Protein AF-A0A965WH35-F1 (afdb_monomer_lite)

Structure (mmCIF, N/CA/C/O backbone):
data_AF-A0A965WH35-F1
#
_entry.id   AF-A0A965WH35-F1
#
loop_
_atom_site.group_PDB
_atom_site.id
_atom_site.type_symbol
_atom_site.label_atom_id
_atom_site.label_alt_id
_atom_site.label_comp_id
_atom_site.label_asym_id
_atom_site.label_entity_id
_atom_site.label_seq_id
_atom_site.pdbx_PDB_ins_code
_atom_site.Cartn_x
_atom_site.Cartn_y
_atom_site.Cartn_z
_atom_site.occupancy
_atom_site.B_iso_or_equiv
_atom_site.auth_seq_id
_atom_site.auth_comp_id
_atom_site.auth_asym_id
_atom_site.auth_atom_id
_atom_site.pdbx_PDB_model_num
ATOM 1 N N . MET A 1 1 ? 11.976 -42.653 -3.438 1.00 41.72 1 MET A N 1
ATOM 2 C CA . MET A 1 1 ? 12.288 -41.207 -3.408 1.00 41.72 1 MET A CA 1
ATOM 3 C C . MET A 1 1 ? 10.980 -40.445 -3.317 1.00 41.72 1 MET A C 1
ATOM 5 O O . MET A 1 1 ? 10.197 -40.504 -4.253 1.00 41.72 1 MET A O 1
ATOM 9 N N . ILE A 1 2 ? 10.704 -39.815 -2.178 1.00 55.94 2 ILE A N 1
ATOM 10 C CA . ILE A 1 2 ? 9.526 -38.957 -1.994 1.00 55.94 2 ILE A CA 1
ATOM 11 C C . ILE A 1 2 ? 9.831 -37.636 -2.702 1.00 55.94 2 ILE A C 1
ATOM 13 O O . ILE A 1 2 ? 10.658 -36.859 -2.234 1.00 55.94 2 ILE A O 1
ATOM 17 N N . ILE A 1 3 ? 9.233 -37.419 -3.873 1.00 58.25 3 ILE A N 1
ATOM 18 C CA . ILE A 1 3 ? 9.328 -36.143 -4.586 1.00 58.25 3 ILE A CA 1
ATOM 19 C C . ILE A 1 3 ? 8.233 -35.250 -4.006 1.00 58.25 3 ILE A C 1
ATOM 21 O O . ILE A 1 3 ? 7.053 -35.419 -4.302 1.00 58.25 3 ILE A O 1
ATOM 25 N N . CYS A 1 4 ? 8.634 -34.338 -3.123 1.00 49.91 4 CYS A N 1
ATOM 26 C CA . CYS A 1 4 ? 7.770 -33.316 -2.548 1.00 49.91 4 CYS A CA 1
ATOM 27 C C . CYS A 1 4 ? 7.358 -32.352 -3.670 1.00 49.91 4 CYS A C 1
ATOM 29 O O . CYS A 1 4 ? 8.155 -31.530 -4.124 1.00 49.91 4 CYS A O 1
ATOM 31 N N . THR A 1 5 ? 6.145 -32.513 -4.196 1.00 59.62 5 THR A N 1
ATOM 32 C CA . THR A 1 5 ? 5.624 -31.653 -5.259 1.00 59.62 5 THR A CA 1
ATOM 33 C C . THR A 1 5 ? 5.245 -30.306 -4.651 1.00 59.62 5 THR A C 1
ATOM 35 O O . THR A 1 5 ? 4.251 -30.186 -3.938 1.00 59.62 5 THR A O 1
ATOM 38 N N . VAL A 1 6 ? 6.052 -29.280 -4.914 1.00 62.12 6 VAL A N 1
ATOM 39 C CA . VAL A 1 6 ? 5.691 -27.891 -4.625 1.00 62.12 6 VAL A CA 1
ATOM 40 C C . VAL A 1 6 ? 4.560 -27.514 -5.580 1.00 62.12 6 VAL A C 1
ATOM 42 O O . VAL A 1 6 ? 4.773 -27.399 -6.786 1.00 62.12 6 VAL A O 1
ATOM 45 N N . PHE A 1 7 ? 3.345 -27.337 -5.061 1.00 54.28 7 PHE A N 1
ATOM 46 C CA . PHE A 1 7 ? 2.259 -26.720 -5.820 1.00 54.28 7 PHE A CA 1
ATOM 47 C C . PHE A 1 7 ? 2.582 -25.236 -6.006 1.00 54.28 7 PHE A C 1
ATOM 49 O O . PHE A 1 7 ? 2.220 -24.398 -5.183 1.00 54.28 7 PHE A O 1
ATOM 56 N N . ILE A 1 8 ? 3.270 -24.907 -7.098 1.00 53.75 8 ILE A N 1
ATOM 57 C CA . ILE A 1 8 ? 3.347 -23.535 -7.594 1.00 53.75 8 ILE A CA 1
ATOM 58 C C . ILE A 1 8 ? 1.925 -23.190 -8.042 1.00 53.75 8 ILE A C 1
ATOM 60 O O . ILE A 1 8 ? 1.463 -23.650 -9.085 1.00 53.75 8 ILE A O 1
ATOM 64 N N . LYS A 1 9 ? 1.188 -22.442 -7.214 1.00 46.12 9 LYS A N 1
ATOM 65 C CA . LYS A 1 9 ? -0.073 -21.828 -7.639 1.00 46.12 9 LYS A CA 1
ATOM 66 C C . LYS A 1 9 ? 0.282 -20.955 -8.848 1.00 46.12 9 LYS A C 1
ATOM 68 O O . LYS A 1 9 ? 1.137 -20.082 -8.685 1.00 46.12 9 LYS A O 1
ATOM 73 N N . PRO A 1 10 ? -0.294 -21.177 -10.043 1.00 47.16 10 PRO A N 1
ATOM 74 C CA . PRO A 1 10 ? -0.116 -20.216 -11.114 1.00 47.16 10 PRO A CA 1
ATOM 75 C C . PRO A 1 10 ? -0.671 -18.899 -10.579 1.00 47.16 10 PRO A C 1
ATOM 77 O O . PRO A 1 10 ? -1.847 -18.827 -10.216 1.00 47.16 10 PRO A O 1
ATOM 80 N N . VAL A 1 11 ? 0.190 -17.888 -10.445 1.00 54.66 11 VAL A N 1
ATOM 81 C CA . VAL A 1 11 ? -0.288 -16.519 -10.279 1.00 54.66 11 VAL A CA 1
ATOM 82 C C . VAL A 1 11 ? -1.154 -16.279 -11.513 1.00 54.66 11 VAL A C 1
ATOM 84 O O . VAL A 1 11 ? -0.691 -16.465 -12.642 1.00 54.66 11 VAL A O 1
ATOM 87 N N . GLY A 1 12 ? -2.459 -16.092 -11.304 1.00 48.28 12 GLY A N 1
ATOM 88 C CA . GLY A 1 12 ? -3.405 -15.921 -12.402 1.00 48.28 12 GLY A CA 1
ATOM 89 C C . GLY A 1 12 ? -2.868 -14.847 -13.340 1.00 48.28 12 GLY A C 1
ATOM 90 O O . GLY A 1 12 ? -2.295 -13.868 -12.874 1.00 48.28 12 GLY A O 1
ATOM 91 N N . ALA A 1 13 ? -2.978 -15.071 -14.648 1.00 40.72 13 ALA A N 1
ATOM 92 C CA . ALA A 1 13 ? -2.491 -14.150 -15.665 1.00 40.72 13 ALA A CA 1
ATOM 93 C C . ALA A 1 13 ? -2.861 -12.701 -15.300 1.00 40.72 13 ALA A C 1
ATOM 95 O O . ALA A 1 13 ? -4.042 -12.351 -15.285 1.00 40.72 13 ALA A O 1
ATOM 96 N N . GLN A 1 14 ? -1.855 -11.882 -14.975 1.00 53.62 14 GLN A N 1
ATOM 97 C CA . GLN A 1 14 ? -2.044 -10.485 -14.606 1.00 53.62 14 GLN A CA 1
ATOM 98 C C . GLN A 1 14 ? -2.485 -9.717 -15.857 1.00 53.62 14 GLN A C 1
ATOM 100 O O . GLN A 1 14 ? -1.675 -9.199 -16.625 1.00 53.62 14 GLN A O 1
ATOM 105 N N . THR A 1 15 ? -3.790 -9.679 -16.112 1.00 57.03 15 THR A N 1
ATOM 106 C CA . THR A 1 15 ? -4.377 -8.701 -17.031 1.00 57.03 15 THR A CA 1
ATOM 107 C C . THR A 1 15 ? -3.974 -7.308 -16.558 1.00 57.03 15 THR A C 1
ATOM 109 O O . THR A 1 15 ? -3.902 -7.097 -15.351 1.00 57.03 15 THR A O 1
ATOM 112 N N . HIS A 1 16 ? -3.718 -6.363 -17.466 1.00 63.06 16 HIS A N 1
ATOM 113 C CA . HIS A 1 16 ? -3.346 -4.987 -17.120 1.00 63.06 16 HIS A CA 1
ATOM 114 C C . HIS A 1 16 ? -4.416 -4.339 -16.216 1.00 63.06 16 HIS A C 1
ATOM 116 O O . HIS A 1 16 ? -5.402 -3.786 -16.706 1.00 63.06 16 HIS A O 1
ATOM 122 N N . GLN A 1 17 ? -4.240 -4.442 -14.896 1.00 73.75 17 GLN A N 1
ATOM 123 C CA . GLN A 1 17 ? -5.151 -3.865 -13.920 1.00 73.75 17 GLN A CA 1
ATOM 124 C C . GLN A 1 17 ? -4.867 -2.373 -13.797 1.00 73.75 17 GLN A C 1
ATOM 126 O O . GLN A 1 17 ? -3.725 -1.930 -13.697 1.00 73.75 17 GLN A O 1
ATOM 131 N N . THR A 1 18 ? -5.930 -1.584 -13.811 1.00 87.06 18 THR A N 1
ATOM 132 C CA . THR A 1 18 ? -5.860 -0.170 -13.450 1.00 87.06 18 THR A CA 1
ATOM 133 C C . THR A 1 18 ? -5.677 -0.035 -11.938 1.00 87.06 18 THR A C 1
ATOM 135 O O . THR A 1 18 ? -6.120 -0.892 -11.172 1.00 87.06 18 THR A O 1
ATOM 138 N N . PHE A 1 19 ? -5.101 1.077 -11.477 1.00 89.88 19 PHE A N 1
ATOM 139 C CA . PHE A 1 19 ? -4.954 1.333 -10.038 1.00 89.88 19 PHE A CA 1
ATOM 140 C C . PHE A 1 19 ? -6.290 1.295 -9.277 1.00 89.88 19 PHE A C 1
ATOM 142 O O . PHE A 1 19 ? -6.331 0.839 -8.139 1.00 89.88 19 PHE A O 1
ATOM 149 N N . LEU A 1 20 ? -7.398 1.690 -9.917 1.00 91.31 20 LEU A N 1
ATOM 150 C CA . LEU A 1 20 ? -8.739 1.579 -9.331 1.00 91.31 20 LEU A CA 1
ATOM 151 C C . LEU A 1 20 ? -9.153 0.122 -9.083 1.00 91.31 20 LE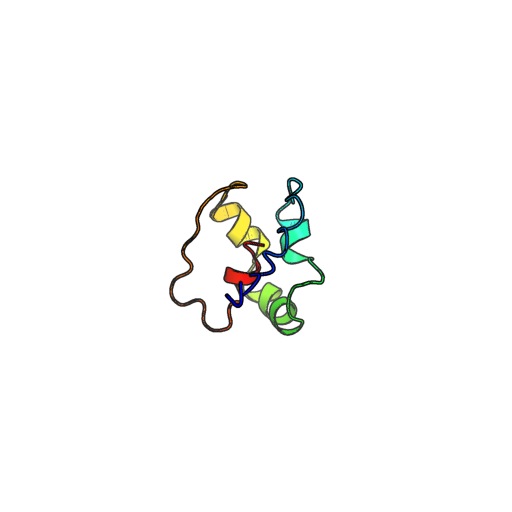U A C 1
ATOM 153 O O . LEU A 1 20 ? -9.719 -0.182 -8.038 1.00 91.31 20 LEU A O 1
ATOM 157 N N . GLN A 1 21 ? -8.839 -0.784 -10.010 1.00 91.00 21 GLN A N 1
ATOM 158 C CA . GLN A 1 21 ? -9.151 -2.207 -9.857 1.00 91.00 21 GLN A CA 1
ATOM 159 C C . GLN A 1 21 ? -8.340 -2.849 -8.727 1.00 91.00 21 GLN A C 1
ATOM 161 O O . GLN A 1 21 ? -8.870 -3.685 -8.000 1.00 91.00 21 GLN A O 1
ATOM 166 N N . ILE A 1 22 ? -7.090 -2.418 -8.539 1.00 88.75 22 ILE A N 1
ATOM 167 C CA . ILE A 1 22 ? -6.218 -2.905 -7.463 1.00 88.75 22 ILE A CA 1
ATOM 168 C C . ILE A 1 22 ? -6.764 -2.483 -6.092 1.00 88.75 22 ILE A C 1
ATOM 170 O O . ILE A 1 22 ? -6.966 -3.326 -5.216 1.00 88.75 22 ILE A O 1
ATOM 174 N N . ILE A 1 23 ? -7.075 -1.195 -5.899 1.00 91.50 23 ILE A N 1
ATOM 175 C CA . ILE A 1 23 ? -7.549 -0.703 -4.592 1.00 91.50 23 ILE A CA 1
ATOM 176 C C . ILE A 1 23 ? -8.953 -1.212 -4.238 1.00 91.50 23 ILE A C 1
ATOM 178 O O . ILE A 1 23 ? -9.268 -1.326 -3.055 1.00 91.50 23 ILE A O 1
ATOM 182 N N . GLN A 1 24 ? -9.778 -1.537 -5.240 1.00 92.19 24 GLN A N 1
ATOM 183 C CA . GLN A 1 24 ? -11.121 -2.107 -5.072 1.00 92.19 24 GLN A CA 1
ATOM 184 C C . GLN A 1 24 ? -11.131 -3.643 -5.075 1.00 92.19 24 GLN A C 1
ATOM 186 O O . GLN A 1 24 ? -12.204 -4.247 -5.044 1.00 92.19 24 GLN A O 1
ATOM 191 N N . SER A 1 25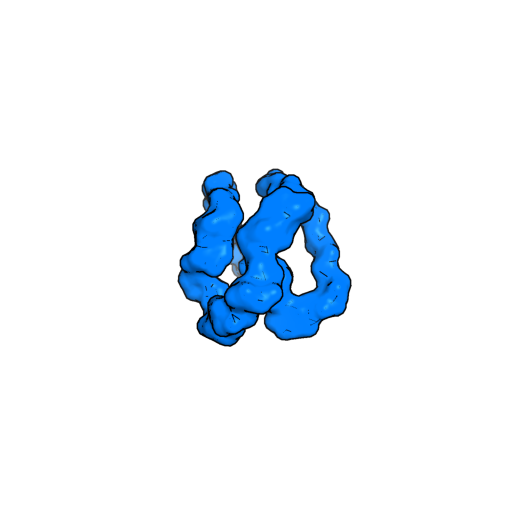 ? -9.962 -4.288 -5.124 1.00 89.31 25 SER A N 1
ATOM 192 C CA . SER A 1 25 ? -9.870 -5.744 -5.179 1.00 89.31 25 SER A CA 1
ATOM 193 C C . SER A 1 25 ? -10.537 -6.390 -3.958 1.00 89.31 25 SER A C 1
ATOM 195 O O . SER A 1 25 ? -10.221 -6.022 -2.822 1.00 89.31 25 SER A O 1
ATOM 197 N N . PRO A 1 26 ? -11.396 -7.410 -4.152 1.00 88.12 26 PRO A N 1
ATOM 198 C CA . PRO A 1 26 ? -12.022 -8.135 -3.047 1.00 88.12 26 PRO A CA 1
ATOM 199 C C . PRO A 1 26 ? -11.016 -8.957 -2.226 1.00 88.12 26 PRO A C 1
ATOM 201 O O . PRO A 1 26 ? -11.370 -9.481 -1.176 1.00 88.12 26 PRO A O 1
ATOM 204 N N . MET A 1 27 ? -9.770 -9.087 -2.696 1.00 85.56 27 MET A N 1
ATOM 205 C CA . MET A 1 27 ? -8.691 -9.750 -1.959 1.00 85.56 27 MET A CA 1
ATOM 206 C C . MET A 1 27 ? -8.063 -8.855 -0.880 1.00 85.56 27 MET A C 1
ATOM 208 O O . MET A 1 27 ? -7.291 -9.353 -0.062 1.00 85.56 27 MET A O 1
ATOM 212 N N . ARG A 1 28 ? -8.367 -7.547 -0.862 1.00 88.25 28 ARG A N 1
ATOM 213 C CA . ARG A 1 28 ? -7.878 -6.634 0.179 1.00 88.25 28 ARG A CA 1
ATOM 214 C C . ARG A 1 28 ? -8.628 -6.829 1.492 1.00 88.25 28 ARG A C 1
ATOM 216 O O . ARG A 1 28 ? -9.810 -7.165 1.519 1.00 88.25 28 ARG A O 1
ATOM 223 N N . LEU A 1 29 ? -7.928 -6.585 2.598 1.00 89.19 29 LEU A N 1
ATOM 224 C CA . LEU A 1 29 ? -8.493 -6.729 3.935 1.00 89.19 29 LEU A CA 1
ATOM 225 C C . LEU A 1 29 ? -9.492 -5.602 4.223 1.00 89.19 29 LEU A C 1
ATOM 227 O O . LEU A 1 29 ? -9.247 -4.446 3.885 1.00 89.19 29 LEU A O 1
ATOM 231 N N . GLU A 1 30 ? -10.578 -5.908 4.941 1.00 90.56 30 GLU A N 1
ATOM 232 C CA . GLU A 1 30 ? -11.604 -4.914 5.309 1.00 90.56 30 GLU A CA 1
ATOM 233 C C . GLU A 1 30 ? -11.006 -3.693 6.039 1.00 90.56 30 GLU A C 1
ATOM 235 O O . GLU A 1 30 ? -11.399 -2.546 5.820 1.00 90.56 30 GLU A O 1
ATOM 240 N N . GLN A 1 31 ? -10.014 -3.934 6.902 1.00 90.00 31 GLN A N 1
ATOM 241 C CA . GLN A 1 31 ? -9.304 -2.883 7.633 1.00 90.00 31 GLN A CA 1
ATOM 242 C C . GLN A 1 31 ? -8.549 -1.913 6.718 1.00 90.00 31 GLN A C 1
ATOM 244 O O . GLN A 1 31 ? -8.410 -0.741 7.066 1.00 90.00 31 GLN A O 1
ATOM 249 N N . ASP A 1 32 ? -8.087 -2.374 5.554 1.00 91.06 32 ASP A N 1
ATOM 250 C CA . ASP A 1 32 ? -7.318 -1.540 4.643 1.00 91.06 32 ASP A CA 1
ATOM 251 C C . ASP A 1 32 ? -8.231 -0.460 4.038 1.00 91.06 32 ASP A C 1
ATOM 253 O O . ASP A 1 32 ? -7.876 0.718 4.045 1.00 91.06 32 ASP A O 1
ATOM 257 N N . PHE A 1 33 ? -9.473 -0.807 3.676 1.00 91.81 33 PHE A N 1
ATOM 258 C CA . PHE A 1 33 ? -10.461 0.163 3.183 1.00 91.81 33 PHE A CA 1
ATOM 259 C C . PHE A 1 33 ? -10.739 1.302 4.177 1.00 91.81 33 PHE A C 1
ATOM 261 O O . PHE A 1 33 ? -10.920 2.453 3.778 1.00 91.81 33 PHE A O 1
ATOM 268 N N . LYS A 1 34 ? -10.714 1.020 5.488 1.00 93.12 34 LYS A N 1
ATOM 269 C CA . LYS A 1 34 ? -10.905 2.044 6.536 1.00 93.12 34 LYS A CA 1
ATOM 270 C C . LYS A 1 34 ? -9.772 3.077 6.531 1.00 93.12 34 LYS A C 1
ATOM 272 O O . LYS A 1 34 ? -9.992 4.244 6.860 1.00 93.12 34 LYS A O 1
ATOM 277 N N . LEU A 1 35 ? -8.568 2.667 6.133 1.00 92.69 35 LEU A N 1
ATOM 278 C CA . LEU A 1 35 ? -7.373 3.510 6.098 1.00 92.69 35 LEU A CA 1
ATOM 279 C C . LEU A 1 35 ? -7.227 4.293 4.786 1.00 92.69 35 LEU A C 1
ATOM 281 O O . LEU A 1 35 ? -6.541 5.318 4.782 1.00 92.69 35 LEU A O 1
ATOM 285 N N . ASP A 1 36 ? -7.890 3.870 3.707 1.00 93.94 36 ASP A N 1
ATOM 286 C CA . ASP A 1 36 ? -7.775 4.477 2.372 1.00 93.94 36 ASP A CA 1
ATOM 287 C C . ASP A 1 36 ? -8.129 5.970 2.368 1.00 93.94 36 ASP A C 1
ATOM 289 O O . ASP A 1 36 ? -7.462 6.772 1.713 1.00 93.94 36 ASP A O 1
ATOM 293 N N . SER A 1 37 ? -9.118 6.372 3.175 1.00 94.31 37 SER A N 1
ATOM 294 C CA . SER A 1 37 ? -9.524 7.778 3.312 1.00 94.31 37 SER A CA 1
ATOM 295 C C . SER A 1 37 ? -8.368 8.695 3.733 1.00 94.31 37 SER A C 1
ATOM 297 O O . SER A 1 37 ? -8.279 9.824 3.241 1.00 94.31 37 SER A O 1
ATOM 299 N N . LYS A 1 38 ? -7.471 8.193 4.594 1.00 94.50 38 LYS A N 1
ATOM 300 C CA . LYS A 1 38 ? -6.299 8.900 5.124 1.00 94.50 38 LYS A CA 1
ATOM 301 C C . LYS A 1 38 ? -5.042 8.655 4.290 1.00 94.50 38 LYS A C 1
ATOM 303 O O . LYS A 1 38 ? -4.233 9.565 4.153 1.00 94.50 38 LYS A O 1
ATOM 308 N N . ARG A 1 39 ? -4.854 7.432 3.788 1.00 92.50 39 ARG A N 1
ATOM 309 C CA . ARG A 1 39 ? -3.613 6.989 3.128 1.00 92.50 39 ARG A CA 1
ATOM 310 C C . ARG A 1 39 ? -3.602 7.172 1.614 1.00 92.50 39 ARG A C 1
ATOM 312 O O . ARG A 1 39 ? -2.523 7.108 1.042 1.00 92.50 39 ARG A O 1
ATOM 319 N N . LYS A 1 40 ? -4.758 7.447 0.996 1.00 94.56 40 LYS A N 1
ATOM 320 C CA . LYS A 1 40 ? -4.872 7.870 -0.410 1.00 94.56 40 LYS A CA 1
ATOM 321 C C . LYS A 1 40 ? -4.144 6.918 -1.379 1.00 94.56 40 LYS A C 1
ATOM 323 O O . LYS A 1 40 ? -3.197 7.318 -2.057 1.00 94.56 40 LYS A O 1
ATOM 328 N N . PRO A 1 41 ? -4.528 5.626 -1.412 1.00 93.19 41 PRO A N 1
ATOM 329 C CA . PRO A 1 41 ? -3.780 4.608 -2.147 1.00 93.19 41 PRO A CA 1
ATOM 330 C C . PRO A 1 41 ? -3.810 4.826 -3.662 1.00 93.19 41 PRO A C 1
ATOM 332 O O . PRO A 1 41 ? -2.848 4.476 -4.336 1.00 93.19 41 PRO A O 1
ATOM 335 N N . LEU A 1 42 ? -4.873 5.423 -4.211 1.00 93.38 42 LEU A N 1
ATOM 336 C CA . LEU A 1 42 ? -4.942 5.720 -5.641 1.00 93.38 42 LEU A CA 1
ATOM 337 C C . LEU A 1 42 ? -3.874 6.741 -6.034 1.00 93.38 42 LEU A C 1
ATOM 339 O O . LEU A 1 42 ? -3.124 6.528 -6.981 1.00 93.38 42 LEU A O 1
ATOM 343 N N . GLU A 1 43 ? -3.796 7.828 -5.278 1.00 94.94 43 GLU A N 1
ATOM 344 C CA . GLU A 1 43 ? -2.840 8.908 -5.473 1.00 94.94 43 GLU A CA 1
ATOM 345 C C . GLU A 1 43 ? -1.410 8.411 -5.239 1.00 94.94 43 GLU A C 1
ATOM 347 O O . GLU A 1 43 ? -0.508 8.734 -6.009 1.00 94.94 43 GLU A O 1
ATOM 352 N N . MET A 1 44 ? -1.210 7.558 -4.230 1.00 92.62 44 MET A N 1
ATOM 353 C CA . MET A 1 44 ? 0.067 6.888 -3.983 1.00 92.62 44 MET A CA 1
ATOM 354 C C . MET A 1 44 ? 0.498 6.029 -5.180 1.00 92.62 44 MET A C 1
ATOM 356 O O . MET A 1 44 ? 1.629 6.156 -5.646 1.00 92.62 44 MET A O 1
ATOM 360 N N . LEU A 1 45 ? -0.384 5.171 -5.702 1.00 91.38 45 LEU A N 1
ATOM 361 C CA . LEU A 1 45 ? -0.076 4.311 -6.850 1.00 91.38 45 LEU A CA 1
ATOM 362 C C . LEU A 1 45 ? 0.197 5.131 -8.115 1.00 91.38 45 LEU A C 1
ATOM 364 O O . LEU A 1 45 ? 1.132 4.826 -8.853 1.00 91.38 45 LEU A O 1
ATOM 368 N N . GLN A 1 46 ? -0.565 6.205 -8.335 1.00 91.69 46 GLN A N 1
ATOM 369 C CA . GLN A 1 46 ? -0.329 7.146 -9.431 1.00 91.69 46 GLN A CA 1
ATOM 370 C C . GLN A 1 46 ? 1.018 7.856 -9.308 1.00 91.69 46 GLN A C 1
ATOM 372 O O . GLN A 1 46 ? 1.700 8.032 -10.313 1.00 91.69 46 GLN A O 1
ATOM 377 N N . PHE A 1 47 ? 1.408 8.239 -8.092 1.00 93.25 47 PHE A N 1
ATOM 378 C CA . PHE A 1 47 ? 2.695 8.870 -7.831 1.00 93.25 47 PHE A CA 1
ATOM 379 C C . PHE A 1 47 ? 3.864 7.906 -8.066 1.00 93.25 47 PHE A C 1
ATOM 381 O O . PHE A 1 47 ? 4.841 8.279 -8.710 1.00 93.25 47 PHE A O 1
ATOM 388 N N . ILE A 1 48 ? 3.765 6.666 -7.573 1.00 90.81 48 ILE A N 1
ATOM 389 C CA . ILE A 1 48 ? 4.824 5.662 -7.747 1.00 90.81 48 ILE A CA 1
ATOM 390 C C . ILE A 1 48 ? 4.914 5.210 -9.212 1.00 90.81 48 ILE A C 1
ATOM 392 O O . ILE A 1 48 ? 6.009 4.946 -9.705 1.00 90.81 48 ILE A O 1
ATOM 396 N N . ALA A 1 49 ? 3.775 5.128 -9.909 1.00 88.81 49 ALA A N 1
ATOM 397 C CA . ALA A 1 49 ? 3.676 4.789 -11.329 1.00 88.81 49 ALA A CA 1
ATOM 398 C C . ALA A 1 49 ? 4.427 3.497 -11.718 1.00 88.81 49 ALA A C 1
ATOM 400 O O . ALA A 1 49 ? 4.979 3.386 -12.819 1.00 88.81 49 ALA A O 1
ATOM 401 N N . ALA A 1 50 ? 4.444 2.511 -10.812 1.00 86.00 50 ALA A N 1
ATOM 402 C CA . ALA A 1 50 ? 5.012 1.200 -11.095 1.00 86.00 50 ALA A CA 1
ATOM 403 C C . ALA A 1 50 ? 4.241 0.537 -12.242 1.00 86.00 50 ALA A C 1
ATOM 405 O O . ALA A 1 50 ? 3.018 0.657 -12.351 1.00 86.00 50 ALA A O 1
ATOM 406 N N . LYS A 1 51 ? 4.969 -0.161 -13.110 1.00 83.81 51 LYS A N 1
ATOM 407 C CA . LYS A 1 51 ? 4.397 -0.819 -14.284 1.00 83.81 51 LYS A CA 1
ATOM 408 C C . LYS A 1 51 ? 4.226 -2.310 -13.999 1.00 83.81 51 LYS A C 1
ATOM 410 O O . LYS A 1 51 ? 4.969 -2.856 -13.182 1.00 83.81 51 LYS A O 1
ATOM 415 N N . PRO A 1 52 ? 3.308 -3.002 -14.693 1.00 82.06 52 PRO A N 1
ATOM 416 C CA . PRO A 1 52 ? 3.266 -4.458 -14.649 1.00 82.06 52 PRO A CA 1
ATOM 417 C C . PRO A 1 52 ? 4.657 -5.053 -14.919 1.00 82.06 52 PRO A C 1
ATOM 419 O O . PRO A 1 52 ? 5.318 -4.679 -15.888 1.00 82.06 52 PRO A O 1
ATOM 422 N N . GLY A 1 53 ? 5.113 -5.944 -14.035 1.00 82.06 53 GLY A N 1
ATOM 423 C CA . GLY A 1 53 ? 6.454 -6.538 -14.081 1.00 82.06 53 GLY A CA 1
ATOM 424 C C . GLY A 1 53 ? 7.542 -5.786 -13.300 1.00 82.06 53 GLY A C 1
ATOM 425 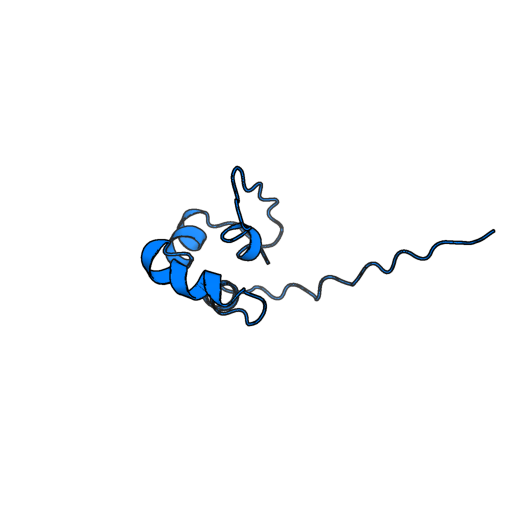O O . GLY A 1 53 ? 8.661 -6.286 -13.206 1.00 82.06 53 GLY A O 1
ATOM 426 N N . SER A 1 54 ? 7.250 -4.621 -12.711 1.00 84.19 54 SER A N 1
ATOM 427 C CA . SER A 1 54 ? 8.171 -3.956 -11.782 1.00 84.19 54 SER A CA 1
ATOM 428 C C . SER A 1 54 ? 8.386 -4.793 -10.515 1.00 84.19 54 SER A C 1
ATOM 430 O O . SER A 1 54 ? 7.438 -5.307 -9.927 1.00 84.19 54 SER A O 1
ATOM 432 N N . GLN A 1 55 ? 9.637 -4.884 -10.060 1.00 87.50 55 GLN A N 1
ATOM 433 C CA . GLN A 1 55 ? 9.962 -5.389 -8.726 1.0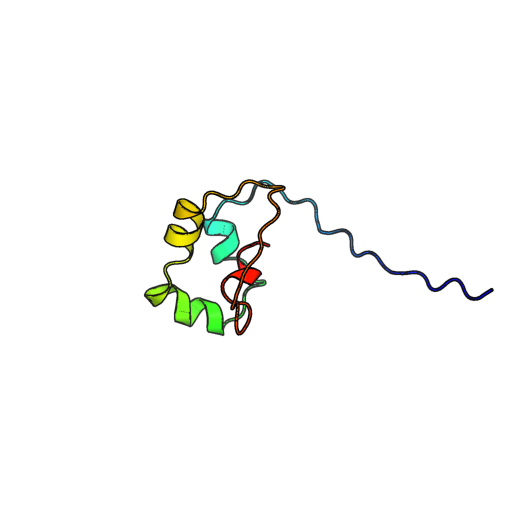0 87.50 55 GLN A CA 1
ATOM 434 C C . GLN A 1 55 ? 9.929 -4.220 -7.742 1.00 87.50 55 GLN A C 1
ATOM 436 O O . GLN A 1 55 ? 10.619 -3.222 -7.950 1.00 87.50 55 GLN A O 1
ATOM 441 N N . VAL A 1 56 ? 9.124 -4.333 -6.686 1.00 85.56 56 VAL A N 1
ATOM 442 C CA . VAL A 1 56 ? 8.944 -3.271 -5.691 1.00 85.56 56 VAL A CA 1
ATOM 443 C C . VAL A 1 56 ? 9.333 -3.786 -4.311 1.00 85.56 56 VAL A C 1
ATOM 445 O O . VAL A 1 56 ? 8.924 -4.873 -3.908 1.00 85.56 56 VAL A O 1
ATOM 448 N N . LEU A 1 57 ? 10.126 -2.994 -3.588 1.00 87.75 57 LEU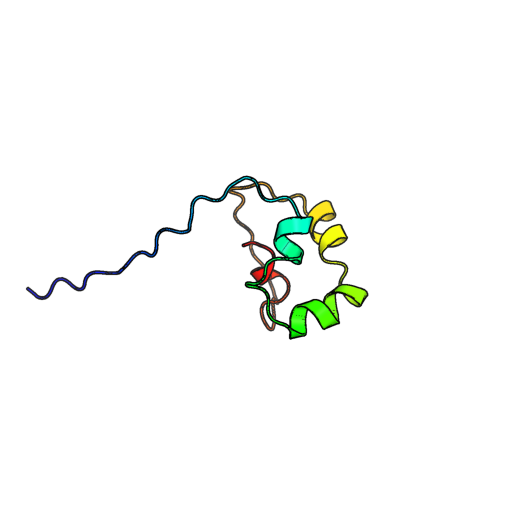 A N 1
ATOM 449 C CA . LEU A 1 57 ? 10.481 -3.244 -2.197 1.00 87.75 57 LEU A CA 1
ATOM 450 C C . LEU A 1 57 ? 9.705 -2.280 -1.298 1.00 87.75 57 LEU A C 1
ATOM 452 O O . LEU A 1 57 ? 9.883 -1.067 -1.386 1.00 87.75 57 LEU A O 1
ATOM 456 N N . ASP A 1 58 ? 8.874 -2.832 -0.418 1.00 87.19 58 ASP A N 1
ATOM 457 C CA . ASP A 1 58 ? 8.120 -2.078 0.582 1.00 87.19 58 ASP A CA 1
ATOM 458 C C . ASP A 1 58 ? 8.823 -2.157 1.948 1.00 87.19 58 ASP A C 1
ATOM 460 O O . ASP A 1 58 ? 8.794 -3.184 2.632 1.00 87.19 58 ASP A O 1
ATOM 464 N N . ILE A 1 59 ? 9.511 -1.078 2.326 1.00 87.94 59 ILE A N 1
ATOM 465 C CA . ILE A 1 59 ? 10.279 -0.986 3.573 1.00 87.94 59 ILE A CA 1
ATOM 466 C C . ILE A 1 59 ? 9.370 -0.402 4.662 1.00 87.94 59 ILE A C 1
ATOM 468 O O . ILE A 1 59 ? 8.777 0.654 4.470 1.00 87.94 59 ILE A O 1
ATOM 472 N N . LEU A 1 60 ? 9.301 -1.059 5.829 1.00 84.94 60 LEU A N 1
ATOM 473 C CA . LEU A 1 60 ? 8.396 -0.714 6.946 1.00 84.94 60 LEU A CA 1
ATOM 474 C C . LEU A 1 60 ? 6.898 -0.922 6.646 1.00 84.94 60 LEU A C 1
ATOM 476 O O . LEU A 1 60 ? 6.052 -0.203 7.174 1.00 84.94 60 LEU A O 1
ATOM 480 N N . SER A 1 61 ? 6.555 -1.958 5.874 1.00 81.31 61 SER A N 1
ATOM 481 C CA . SER A 1 61 ? 5.168 -2.259 5.466 1.00 81.31 61 SER A CA 1
ATOM 482 C C . SER A 1 61 ? 4.176 -2.471 6.631 1.00 81.31 61 SER A C 1
ATOM 484 O O . SER A 1 61 ? 2.954 -2.402 6.460 1.00 81.31 61 SER A O 1
ATOM 486 N N . GLY A 1 62 ? 4.674 -2.721 7.848 1.00 82.62 62 GLY A N 1
ATOM 487 C CA . GLY A 1 62 ? 3.842 -2.984 9.020 1.00 82.62 62 GLY A CA 1
ATOM 488 C C . GLY A 1 62 ? 2.909 -4.169 8.764 1.00 82.62 62 GLY A C 1
ATOM 489 O O . GLY A 1 62 ? 3.368 -5.267 8.475 1.00 82.62 62 GLY A O 1
ATOM 490 N N . GLY A 1 63 ? 1.597 -3.939 8.832 1.00 83.00 63 GLY A N 1
ATOM 491 C CA . GLY A 1 63 ? 0.573 -4.946 8.528 1.00 83.00 63 GLY A CA 1
ATOM 492 C C . GLY A 1 63 ? 0.367 -5.261 7.038 1.00 83.00 63 GLY A C 1
ATOM 493 O O . GLY A 1 63 ? -0.611 -5.925 6.715 1.00 83.00 63 GLY A O 1
ATOM 494 N N . GLY A 1 64 ? 1.220 -4.772 6.131 1.00 84.50 64 GLY A N 1
ATOM 495 C CA . GLY A 1 64 ? 1.150 -5.117 4.706 1.00 84.50 64 GLY A CA 1
ATOM 496 C C . GLY A 1 64 ? 0.202 -4.254 3.869 1.00 84.50 64 GLY A C 1
ATOM 497 O O . GLY A 1 64 ? -0.082 -4.601 2.729 1.00 84.50 64 GLY A O 1
ATOM 498 N N . TYR A 1 65 ? -0.293 -3.131 4.399 1.00 87.50 65 TYR A N 1
ATOM 499 C CA . TYR A 1 65 ? -1.301 -2.287 3.733 1.00 87.50 65 TYR A CA 1
ATOM 500 C C . TYR A 1 65 ? -0.888 -1.861 2.311 1.00 87.50 65 TYR A C 1
ATOM 502 O O . TYR A 1 65 ? -1.661 -1.981 1.360 1.00 87.50 65 TYR A O 1
ATOM 510 N N . THR A 1 66 ? 0.337 -1.354 2.173 1.00 84.62 66 THR A N 1
ATOM 511 C CA . THR A 1 66 ? 0.916 -0.921 0.895 1.00 84.62 66 THR A CA 1
ATOM 512 C C . THR A 1 66 ? 1.333 -2.115 0.045 1.00 84.62 66 THR A C 1
ATOM 514 O O . THR A 1 66 ? 1.093 -2.106 -1.159 1.00 84.62 66 THR A O 1
ATOM 517 N N . ALA A 1 67 ? 1.855 -3.176 0.667 1.00 78.94 67 ALA A N 1
ATOM 518 C CA . ALA A 1 67 ? 2.238 -4.405 -0.020 1.00 78.94 67 ALA A CA 1
ATOM 519 C C . ALA A 1 67 ? 1.058 -5.074 -0.747 1.00 78.94 67 ALA A C 1
ATOM 521 O O . ALA A 1 67 ? 1.200 -5.507 -1.888 1.00 78.94 67 ALA A O 1
ATOM 522 N N . ASN A 1 68 ? -0.130 -5.067 -0.137 1.00 77.62 68 ASN A N 1
ATOM 523 C CA . ASN A 1 68 ? -1.367 -5.596 -0.725 1.00 77.62 68 ASN A CA 1
ATOM 524 C C . ASN A 1 68 ? -1.866 -4.792 -1.941 1.00 77.62 68 ASN A C 1
ATOM 526 O O . ASN A 1 68 ? -2.821 -5.203 -2.595 1.00 77.62 68 ASN A O 1
ATOM 530 N N . SER A 1 69 ? -1.254 -3.641 -2.233 1.00 72.25 69 SER A N 1
ATOM 531 C CA . SER A 1 69 ? -1.555 -2.824 -3.414 1.00 72.25 69 SER A CA 1
ATOM 532 C C . SER A 1 69 ? -0.618 -3.120 -4.596 1.00 72.25 69 SER A C 1
ATOM 534 O O . SER A 1 6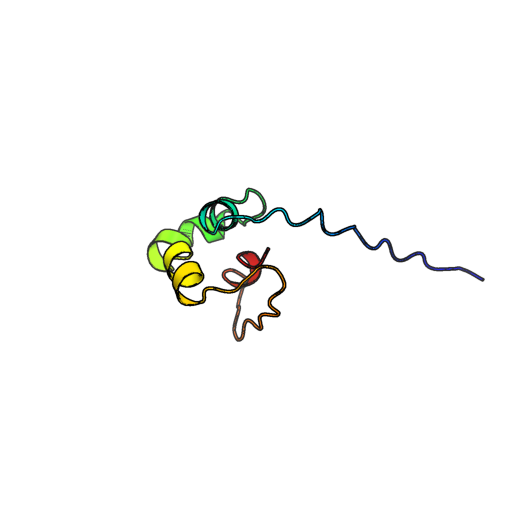9 ? -0.766 -2.500 -5.642 1.00 72.25 69 SER A O 1
ATOM 536 N N . TRP A 1 70 ? 0.337 -4.049 -4.451 1.00 67.31 70 TRP A N 1
ATOM 537 C CA . TRP A 1 70 ? 1.197 -4.537 -5.545 1.00 67.31 70 TRP A CA 1
ATOM 538 C C . TRP A 1 70 ? 0.711 -5.855 -6.157 1.00 67.31 70 TRP A C 1
ATOM 540 O O . TRP A 1 70 ? 1.464 -6.487 -6.900 1.00 67.31 70 TRP A O 1
ATOM 550 N N . LEU A 1 71 ? -0.506 -6.282 -5.801 1.00 61.19 71 LEU A N 1
ATOM 551 C CA . LEU A 1 71 ? -1.150 -7.465 -6.365 1.00 61.19 71 LEU A CA 1
ATOM 552 C C . LEU A 1 71 ? -1.343 -7.325 -7.864 1.00 61.19 71 LEU A C 1
ATOM 554 O O . LEU A 1 71 ? -1.157 -8.377 -8.501 1.00 61.19 71 LEU A O 1
#

Foldseek 3Di:
DPDPDDPPPPPPPDDFDQLVCQQPPPPDDPVLVVCCVPVVSNVVCVVVVDGVVDDDDDDPCPVCSNVSSVD

Radius of gyration: 15.0 Å; chains: 1; bounding box: 24×50×26 Å

pLDDT: mean 79.45, std 15.82, range [40.72, 94.94]

Secondary structure (DSSP, 8-state):
------------------HHHHHT-TTS-HHHHHHHHHH-HHHHHHHH-PPTT-----TT-TTTTTGGG--

Sequence (71 aa):
MIICTVFIKPVGAQTHQTFLQIIQSPMRLEQDFKLDSKRKPLEMLQFIAAKPGSQVLDILSGGGYTANSWL